Protein AF-A0A6G3PDC4-F1 (afdb_monomer_lite)

Secondary structure (DSSP, 8-state):
--HHHHHHHHHHHHHHHHHTTSS-SPPPS---EEEPPTT--SSEEE-GGG--

Sequence (52 aa):
MTPADLSRTVLHAVRRAVDEDALHAPVPPRVRVERTRPGGSGDYACAVALQL

Structure (mmCIF, N/CA/C/O backbone):
data_AF-A0A6G3PDC4-F1
#
_entry.id   AF-A0A6G3PDC4-F1
#
loop_
_atom_site.group_PDB
_atom_site.id
_atom_site.type_symbol
_atom_site.label_atom_id
_atom_site.label_alt_id
_atom_site.label_comp_id
_atom_site.label_asym_id
_atom_site.label_entity_id
_atom_site.label_seq_id
_atom_site.pdbx_PDB_ins_code
_atom_site.Cartn_x
_atom_site.Cartn_y
_atom_site.Cartn_z
_atom_site.occupancy
_atom_site.B_iso_or_equiv
_atom_site.auth_seq_id
_atom_site.auth_comp_id
_atom_site.auth_asym_id
_atom_site.auth_atom_id
_atom_site.pdbx_PDB_model_num
ATOM 1 N N . MET A 1 1 ? -0.477 9.607 -13.519 1.00 85.06 1 MET A N 1
ATOM 2 C CA . MET A 1 1 ? -0.470 8.928 -12.207 1.00 85.06 1 MET A CA 1
ATOM 3 C C . MET A 1 1 ? 0.966 8.841 -11.708 1.00 85.06 1 MET A C 1
ATOM 5 O O . MET A 1 1 ? 1.829 8.432 -12.478 1.00 85.06 1 MET A O 1
ATOM 9 N N . THR A 1 2 ? 1.245 9.259 -10.474 1.00 96.25 2 THR A N 1
ATOM 10 C CA . THR A 1 2 ? 2.590 9.200 -9.870 1.00 96.25 2 THR A CA 1
ATOM 11 C C . THR A 1 2 ? 2.674 8.119 -8.781 1.00 96.25 2 THR A C 1
ATOM 13 O O . THR A 1 2 ? 1.638 7.722 -8.241 1.00 96.25 2 THR A O 1
ATOM 16 N N . PRO A 1 3 ? 3.881 7.653 -8.396 1.00 97.12 3 PRO A N 1
ATOM 17 C CA . PRO A 1 3 ? 4.024 6.765 -7.239 1.00 97.12 3 PRO A CA 1
ATOM 18 C C . PRO A 1 3 ? 3.452 7.366 -5.942 1.00 97.12 3 PRO A C 1
ATOM 20 O O . PRO A 1 3 ? 2.932 6.642 -5.096 1.00 97.12 3 PRO A O 1
ATOM 23 N N . ALA A 1 4 ? 3.502 8.693 -5.784 1.00 97.62 4 ALA A N 1
ATOM 24 C CA . ALA A 1 4 ? 2.922 9.377 -4.631 1.00 97.62 4 ALA A CA 1
ATOM 25 C C . ALA A 1 4 ? 1.385 9.311 -4.629 1.00 97.62 4 ALA A C 1
ATOM 27 O O . ALA A 1 4 ? 0.789 9.079 -3.577 1.00 97.62 4 ALA A O 1
ATOM 28 N N . ASP A 1 5 ? 0.746 9.451 -5.796 1.00 97.62 5 ASP A N 1
ATOM 29 C CA . ASP A 1 5 ? -0.710 9.299 -5.926 1.00 97.62 5 ASP A CA 1
ATOM 30 C C . ASP A 1 5 ? -1.129 7.873 -5.570 1.00 97.62 5 ASP A C 1
ATOM 32 O O . ASP A 1 5 ? -1.994 7.675 -4.720 1.00 97.62 5 ASP A O 1
ATOM 36 N N . LEU A 1 6 ? -0.432 6.881 -6.134 1.00 97.88 6 LEU A N 1
ATOM 37 C CA . LEU A 1 6 ? -0.653 5.470 -5.818 1.00 97.88 6 LEU A CA 1
ATOM 38 C C . LEU A 1 6 ? -0.454 5.173 -4.332 1.00 97.88 6 LEU A C 1
ATOM 40 O O . LEU A 1 6 ? -1.250 4.449 -3.745 1.00 97.88 6 LEU A O 1
ATOM 44 N N . SER A 1 7 ? 0.565 5.757 -3.702 1.00 98.12 7 SER A N 1
ATOM 45 C CA . SER A 1 7 ? 0.812 5.585 -2.266 1.00 98.12 7 SER A CA 1
ATOM 46 C C . SER A 1 7 ? -0.382 6.044 -1.425 1.00 98.12 7 SER A C 1
ATOM 48 O O . SER A 1 7 ? -0.778 5.352 -0.488 1.00 98.12 7 SER A O 1
ATOM 50 N N . ARG A 1 8 ? -0.996 7.181 -1.780 1.00 97.94 8 ARG A N 1
ATOM 51 C CA . ARG A 1 8 ? -2.210 7.679 -1.112 1.00 97.94 8 ARG A CA 1
ATOM 52 C C . ARG A 1 8 ? -3.410 6.772 -1.374 1.00 97.94 8 ARG A C 1
ATOM 54 O O . ARG A 1 8 ? -4.129 6.452 -0.432 1.00 97.94 8 ARG A O 1
ATOM 61 N N . THR A 1 9 ? -3.603 6.335 -2.618 1.00 98.12 9 THR A N 1
ATOM 62 C CA . THR A 1 9 ? -4.704 5.438 -2.994 1.00 98.12 9 THR A CA 1
ATOM 63 C C . THR A 1 9 ? -4.619 4.099 -2.268 1.00 98.12 9 THR A C 1
ATOM 65 O O . THR A 1 9 ? -5.607 3.663 -1.685 1.00 98.12 9 THR A O 1
ATOM 68 N N . VAL A 1 10 ? -3.443 3.468 -2.240 1.00 97.88 10 VAL A N 1
ATOM 69 C CA . VAL A 1 10 ? -3.244 2.187 -1.549 1.00 97.88 10 VAL A CA 1
ATOM 70 C C . VAL A 1 10 ? -3.445 2.351 -0.045 1.00 97.88 10 VAL A C 1
ATOM 72 O O . VAL A 1 10 ? -4.144 1.544 0.556 1.00 97.88 10 VAL A O 1
ATOM 75 N N . LEU A 1 11 ? -2.908 3.412 0.570 1.00 97.94 11 LEU A N 1
ATOM 76 C CA . LEU A 1 11 ? -3.138 3.677 1.993 1.00 97.94 11 LEU A CA 1
ATOM 77 C C . LEU A 1 11 ? -4.630 3.845 2.313 1.00 97.94 11 LEU A C 1
ATOM 79 O O . LEU A 1 11 ? -5.097 3.338 3.330 1.00 97.94 11 LEU A O 1
ATOM 83 N N . HIS A 1 12 ? -5.379 4.542 1.457 1.00 98.31 12 HIS A N 1
ATOM 84 C CA . HIS A 1 12 ? -6.823 4.688 1.621 1.00 98.31 12 HIS A CA 1
ATOM 85 C C . HIS A 1 12 ? -7.558 3.346 1.485 1.00 98.31 12 HIS A C 1
ATOM 87 O O . HIS A 1 12 ? -8.416 3.045 2.309 1.00 98.31 12 HIS A O 1
ATOM 93 N N . ALA A 1 13 ? -7.187 2.520 0.504 1.00 98.31 13 ALA A N 1
ATOM 94 C CA . ALA A 1 13 ? -7.778 1.199 0.308 1.00 98.31 13 ALA A CA 1
ATOM 95 C C . ALA A 1 13 ? -7.492 0.248 1.482 1.00 98.31 13 ALA A C 1
ATOM 97 O O . ALA A 1 13 ? -8.402 -0.425 1.952 1.00 98.31 13 ALA A O 1
ATOM 98 N N . VAL A 1 14 ? -6.256 0.231 1.994 1.00 98.06 14 VAL A N 1
ATOM 99 C CA . VAL A 1 14 ? -5.883 -0.581 3.165 1.00 98.06 14 VAL A CA 1
ATOM 100 C C . VAL A 1 14 ? -6.654 -0.131 4.403 1.00 98.06 14 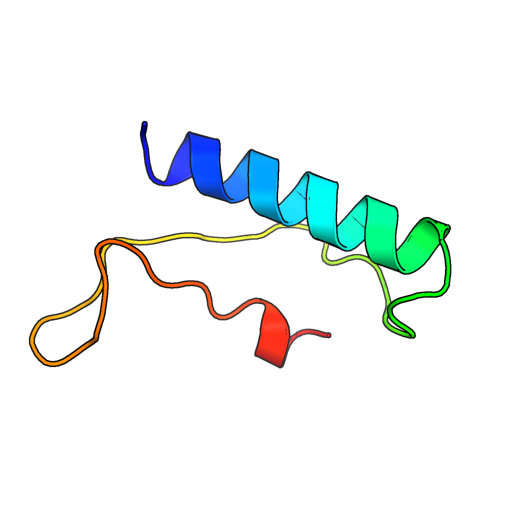VAL A C 1
ATOM 102 O O . VAL A 1 14 ? 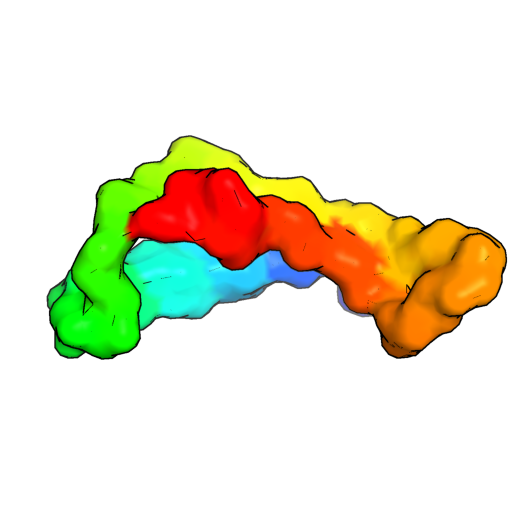-7.204 -0.971 5.100 1.00 98.06 14 VAL A O 1
ATOM 105 N N . ARG A 1 15 ? -6.745 1.184 4.655 1.00 97.81 15 ARG A N 1
ATOM 106 C CA . ARG A 1 15 ? -7.560 1.732 5.754 1.00 97.81 15 ARG A CA 1
ATOM 107 C C . ARG A 1 15 ? -8.994 1.245 5.686 1.00 97.81 15 ARG A C 1
ATOM 109 O O . ARG A 1 15 ? -9.478 0.666 6.644 1.00 97.81 15 ARG A O 1
ATOM 116 N N . ARG A 1 16 ? -9.618 1.408 4.520 1.00 98.31 16 ARG A N 1
ATOM 117 C CA . ARG A 1 16 ? -10.983 0.951 4.284 1.00 98.31 16 ARG A CA 1
ATOM 118 C C . ARG A 1 16 ? -11.133 -0.551 4.541 1.00 98.31 16 ARG A C 1
ATOM 120 O O . ARG A 1 16 ? -12.083 -0.945 5.194 1.00 98.31 16 ARG A O 1
ATOM 127 N N . ALA A 1 17 ? -10.201 -1.373 4.061 1.00 98.19 17 ALA A N 1
ATOM 128 C CA . ALA A 1 17 ? -10.254 -2.819 4.264 1.00 98.19 17 ALA A CA 1
ATOM 129 C C . ALA A 1 17 ? -10.145 -3.216 5.746 1.00 98.19 17 ALA A C 1
ATOM 131 O O . ALA A 1 17 ? -10.795 -4.169 6.159 1.00 98.19 17 ALA A O 1
ATOM 132 N N . VAL A 1 18 ? -9.356 -2.488 6.542 1.00 97.12 18 VAL A N 1
ATOM 133 C CA . VAL A 1 18 ? -9.297 -2.683 8.000 1.00 97.12 18 VAL A CA 1
ATOM 134 C C . VAL A 1 18 ? -10.595 -2.219 8.662 1.00 97.12 18 VAL A C 1
ATOM 136 O O . VAL A 1 18 ? -11.155 -2.945 9.474 1.00 97.12 18 VAL A O 1
ATOM 139 N N . ASP A 1 19 ? -11.102 -1.041 8.291 1.00 97.69 19 ASP A N 1
ATOM 140 C CA . ASP A 1 19 ? -12.349 -0.489 8.840 1.00 97.69 19 ASP A CA 1
ATOM 141 C C . ASP A 1 19 ? -13.566 -1.386 8.530 1.00 97.69 19 ASP A C 1
ATOM 143 O O . ASP A 1 19 ? -14.496 -1.475 9.329 1.00 97.69 19 ASP A O 1
ATOM 147 N N . GLU A 1 20 ? -13.558 -2.064 7.378 1.00 98.25 20 GLU A N 1
ATOM 148 C CA . GLU A 1 20 ? -14.580 -3.027 6.939 1.00 98.25 20 GLU A CA 1
ATOM 149 C C . GLU A 1 20 ? -14.330 -4.462 7.450 1.00 98.25 20 GLU A C 1
ATOM 151 O O . GLU A 1 20 ? -15.051 -5.376 7.055 1.00 98.25 20 GLU A O 1
ATOM 156 N N . ASP A 1 21 ? -13.320 -4.673 8.304 1.00 97.00 21 ASP A N 1
ATOM 157 C CA . ASP A 1 21 ? -12.895 -5.977 8.850 1.00 97.00 21 ASP A CA 1
ATOM 158 C C . ASP A 1 21 ? -12.514 -7.029 7.780 1.00 97.00 21 ASP A C 1
ATOM 160 O O . ASP A 1 21 ? -12.398 -8.221 8.050 1.00 97.00 21 ASP A O 1
ATOM 164 N N . ALA A 1 22 ? -12.260 -6.591 6.542 1.00 97.94 22 ALA A N 1
ATOM 165 C CA . ALA A 1 22 ? -11.764 -7.436 5.455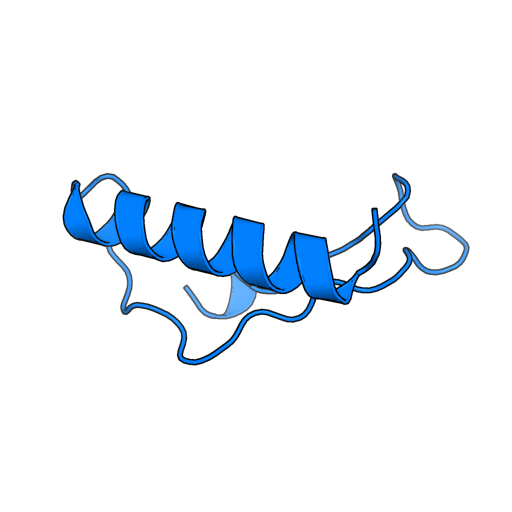 1.00 97.94 22 ALA A CA 1
ATOM 166 C C . ALA A 1 22 ? -10.265 -7.758 5.597 1.00 97.94 22 ALA A C 1
ATOM 168 O O . ALA A 1 22 ? -9.757 -8.682 4.955 1.00 97.94 22 ALA A O 1
ATOM 169 N N . LEU A 1 23 ? -9.544 -6.983 6.412 1.00 96.38 23 LEU A N 1
ATOM 170 C CA . LEU A 1 23 ? -8.138 -7.186 6.726 1.00 96.38 23 LEU A CA 1
ATOM 171 C C . LEU A 1 23 ? -7.907 -7.065 8.239 1.00 96.38 23 LEU A C 1
ATOM 173 O O . LEU A 1 23 ? -7.992 -5.975 8.800 1.00 96.38 23 LEU A O 1
ATOM 177 N N . HIS A 1 24 ? -7.532 -8.168 8.887 1.00 95.50 24 HIS A N 1
ATOM 178 C CA . HIS A 1 24 ? -7.240 -8.194 10.324 1.00 95.50 24 HIS A CA 1
ATOM 179 C C . HIS A 1 24 ? -5.783 -7.804 10.616 1.00 95.50 24 HIS A C 1
ATOM 181 O O . HIS A 1 24 ? -4.955 -8.641 10.973 1.00 95.50 24 HIS A O 1
ATOM 187 N N . ALA A 1 25 ? -5.466 -6.523 10.443 1.00 94.88 25 ALA A N 1
ATOM 188 C CA . ALA A 1 25 ? -4.147 -5.950 10.700 1.00 94.88 25 ALA A CA 1
ATOM 189 C C . ALA A 1 25 ? -4.283 -4.488 11.158 1.00 94.88 25 ALA A C 1
ATOM 191 O O . ALA A 1 25 ? -5.273 -3.832 10.824 1.00 94.88 25 ALA A O 1
ATOM 192 N N . PRO A 1 26 ? -3.311 -3.923 11.897 1.00 95.50 26 PRO A N 1
ATOM 193 C CA . PRO A 1 26 ? -3.321 -2.495 12.178 1.00 95.50 26 PRO A CA 1
ATOM 194 C C . PRO A 1 26 ? -3.159 -1.685 10.886 1.00 95.50 26 PRO A C 1
ATOM 196 O O . PRO A 1 26 ? -2.411 -2.048 9.978 1.00 95.50 26 PRO A O 1
ATOM 199 N N . VAL A 1 27 ? -3.810 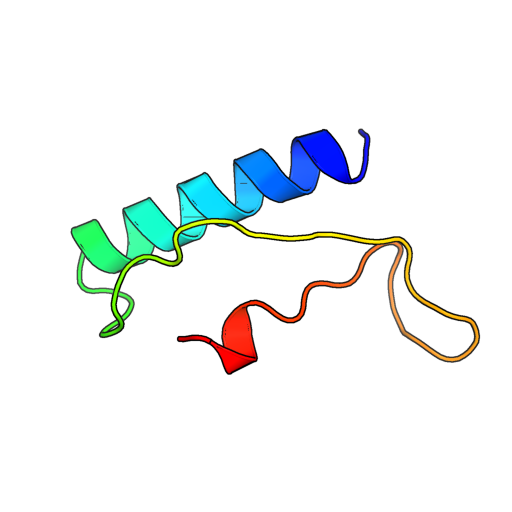-0.523 10.827 1.00 96.38 27 VAL A N 1
ATOM 200 C CA . VAL A 1 27 ? -3.622 0.416 9.718 1.00 96.38 27 VAL A CA 1
ATOM 201 C C . VAL A 1 27 ? -2.162 0.892 9.679 1.00 96.38 27 VAL A C 1
ATOM 203 O O . VAL A 1 27 ? -1.688 1.486 10.655 1.00 96.38 27 VAL A O 1
ATOM 206 N N . PRO A 1 28 ? -1.446 0.741 8.549 1.00 95.00 28 PRO A N 1
ATOM 207 C CA . PRO A 1 28 ? -0.083 1.229 8.443 1.00 95.00 28 PRO A CA 1
ATOM 208 C C . PRO A 1 28 ? -0.061 2.768 8.466 1.00 95.00 28 PRO A C 1
ATOM 210 O O . PRO A 1 28 ? -0.905 3.424 7.844 1.00 95.00 28 PRO A O 1
ATOM 213 N N . PRO A 1 29 ? 0.935 3.395 9.119 1.00 95.12 29 PRO A N 1
ATOM 214 C CA . PRO A 1 29 ? 1.017 4.855 9.206 1.00 95.12 29 PRO A CA 1
ATOM 215 C C . PRO A 1 29 ? 1.299 5.509 7.845 1.00 95.12 29 PRO A C 1
ATOM 217 O O . PRO A 1 29 ? 0.951 6.669 7.621 1.00 95.12 29 PRO A O 1
ATOM 220 N N . ARG A 1 30 ? 1.936 4.772 6.927 1.00 95.25 30 ARG A N 1
ATOM 221 C CA . ARG A 1 30 ? 2.248 5.204 5.562 1.00 95.25 30 ARG A CA 1
ATOM 222 C C . ARG A 1 30 ? 2.389 4.005 4.636 1.00 95.25 30 ARG A C 1
ATOM 224 O O . ARG A 1 30 ? 2.794 2.933 5.070 1.00 95.25 30 ARG A O 1
ATOM 231 N N . VAL A 1 31 ? 2.163 4.239 3.350 1.00 97.94 31 VAL A N 1
ATOM 232 C CA . VAL A 1 31 ? 2.453 3.292 2.272 1.00 97.94 31 VAL A CA 1
ATOM 233 C C . VAL A 1 31 ? 3.445 3.936 1.316 1.00 97.94 31 VAL A C 1
ATOM 235 O O . VAL A 1 31 ? 3.344 5.131 1.040 1.00 97.94 31 VAL A O 1
ATOM 238 N N . ARG A 1 32 ? 4.404 3.152 0.815 1.00 97.81 32 ARG A N 1
ATOM 239 C CA . ARG A 1 32 ? 5.315 3.579 -0.247 1.00 97.81 32 ARG A CA 1
ATOM 240 C C . ARG A 1 32 ? 5.100 2.714 -1.476 1.00 97.81 32 ARG A C 1
ATOM 242 O O . ARG A 1 32 ? 5.282 1.499 -1.427 1.00 97.81 32 ARG A O 1
ATOM 249 N N . VAL A 1 33 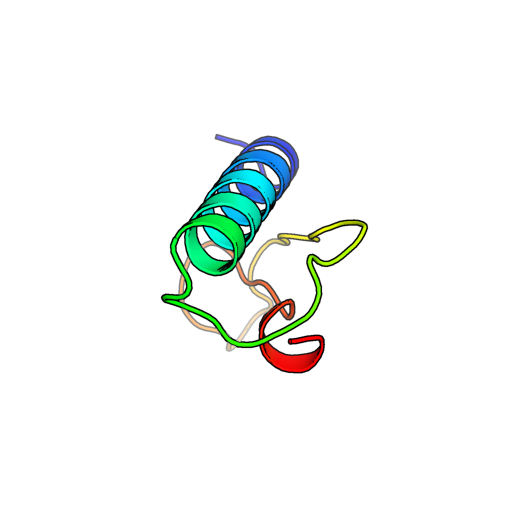? 4.719 3.366 -2.561 1.00 98.25 33 VAL A N 1
ATOM 250 C CA . VAL A 1 33 ? 4.703 2.793 -3.900 1.00 98.25 33 VAL A CA 1
ATOM 251 C C . VAL A 1 33 ? 5.892 3.361 -4.657 1.00 98.25 33 VAL A C 1
ATOM 253 O O . VAL A 1 33 ? 6.147 4.565 -4.622 1.00 98.25 33 VAL A O 1
ATOM 256 N N . GLU A 1 34 ? 6.628 2.489 -5.330 1.00 97.69 34 GLU A N 1
ATOM 257 C CA . GLU A 1 34 ? 7.806 2.842 -6.118 1.00 97.69 34 GLU A CA 1
ATOM 258 C C . GLU A 1 34 ? 7.684 2.256 -7.520 1.00 97.69 34 GLU A C 1
ATOM 260 O O . GLU A 1 34 ? 6.863 1.372 -7.763 1.00 97.69 34 GLU A O 1
ATOM 265 N N . ARG A 1 35 ? 8.507 2.740 -8.454 1.00 97.31 35 ARG A N 1
ATOM 266 C CA . ARG A 1 35 ? 8.671 2.052 -9.737 1.00 97.31 35 ARG A CA 1
ATOM 267 C C . ARG A 1 35 ? 9.252 0.667 -9.496 1.00 97.31 35 ARG A C 1
ATOM 269 O O . ARG A 1 35 ? 10.172 0.504 -8.691 1.00 97.31 35 ARG A O 1
ATOM 276 N N . THR A 1 36 ? 8.720 -0.310 -10.213 1.00 97.56 36 THR A N 1
ATOM 277 C CA . THR A 1 36 ? 9.246 -1.669 -10.171 1.00 97.56 36 THR A CA 1
ATOM 278 C C . THR A 1 36 ? 10.698 -1.680 -10.643 1.00 97.56 36 THR A C 1
ATOM 280 O O . THR A 1 36 ? 11.068 -0.997 -11.599 1.00 97.56 36 THR A O 1
ATOM 283 N N . ARG A 1 37 ? 11.546 -2.435 -9.941 1.00 94.62 37 ARG A N 1
ATOM 284 C CA . ARG A 1 37 ? 12.965 -2.580 -10.289 1.00 94.62 37 ARG A CA 1
ATOM 285 C C . ARG A 1 37 ? 13.136 -3.462 -11.533 1.00 94.62 37 ARG A C 1
ATOM 287 O O . ARG A 1 37 ? 12.261 -4.288 -11.798 1.00 94.62 37 ARG A O 1
ATOM 294 N N . PRO A 1 38 ? 14.267 -3.359 -12.258 1.00 95.69 38 PRO A N 1
ATOM 295 C CA . PRO A 1 38 ? 14.584 -4.298 -13.331 1.00 95.69 38 PRO A CA 1
ATOM 296 C C . PRO A 1 38 ? 14.453 -5.753 -12.859 1.00 95.69 38 PRO A C 1
ATOM 298 O O . PRO A 1 38 ? 14.945 -6.101 -11.787 1.00 95.69 38 PRO A O 1
ATOM 301 N N . GLY A 1 39 ? 13.758 -6.580 -13.643 1.00 95.25 39 GLY A N 1
ATOM 302 C CA . GLY A 1 39 ? 13.457 -7.975 -13.297 1.00 95.25 39 GLY A CA 1
ATOM 303 C C . GLY A 1 39 ? 12.204 -8.185 -12.435 1.00 95.25 39 GLY A C 1
ATOM 304 O O . GLY A 1 39 ? 11.826 -9.327 -12.196 1.00 95.25 39 GLY A O 1
ATOM 305 N N . GLY A 1 40 ? 11.540 -7.117 -11.981 1.00 93.81 40 GLY A N 1
ATOM 306 C CA . GLY A 1 40 ? 10.222 -7.196 -11.350 1.00 93.81 40 GLY A CA 1
ATOM 307 C C . GLY A 1 40 ? 9.073 -7.124 -12.363 1.00 93.81 40 GLY A C 1
ATOM 308 O O . GLY A 1 40 ? 9.282 -6.887 -13.550 1.00 93.81 40 GLY A O 1
ATOM 309 N N . SER A 1 41 ? 7.842 -7.315 -11.883 1.00 95.75 41 SER A N 1
ATOM 310 C CA . SER A 1 41 ? 6.626 -7.277 -12.710 1.00 95.75 41 SER A CA 1
ATOM 311 C C . SER A 1 41 ? 5.782 -6.025 -12.463 1.00 95.75 41 SER A C 1
ATOM 313 O O . SER A 1 41 ? 5.672 -5.558 -11.329 1.00 95.75 41 SER A O 1
ATOM 315 N N . GLY A 1 42 ? 5.148 -5.523 -13.527 1.00 96.25 42 GLY A N 1
ATOM 316 C CA . GLY A 1 42 ? 4.263 -4.357 -13.489 1.00 96.25 42 GLY A CA 1
ATOM 317 C C . GLY A 1 42 ? 4.993 -3.014 -13.397 1.00 96.25 42 GLY A C 1
ATOM 318 O O . GLY A 1 42 ? 6.211 -2.949 -13.247 1.00 96.25 42 GLY A O 1
ATOM 319 N N . ASP A 1 43 ? 4.228 -1.926 -13.467 1.00 96.69 43 ASP A N 1
ATOM 320 C CA . ASP A 1 43 ? 4.769 -0.559 -13.501 1.00 96.69 43 ASP A CA 1
ATOM 321 C C . ASP A 1 43 ? 5.218 -0.034 -12.132 1.00 96.69 43 ASP A C 1
ATOM 323 O O . ASP A 1 43 ? 6.073 0.861 -12.044 1.00 96.69 43 ASP A O 1
ATOM 327 N N . TYR A 1 44 ? 4.608 -0.563 -11.069 1.00 97.12 44 TYR A N 1
ATOM 328 C CA . TYR A 1 44 ? 4.813 -0.137 -9.694 1.00 97.12 44 TYR A CA 1
ATOM 329 C C . TYR A 1 44 ? 4.791 -1.319 -8.727 1.00 97.12 44 TYR A C 1
ATOM 331 O O . TYR A 1 44 ? 4.074 -2.295 -8.935 1.00 97.12 44 TYR A O 1
ATOM 339 N N . ALA A 1 45 ? 5.519 -1.174 -7.624 1.00 97.31 45 ALA A N 1
ATOM 340 C CA . ALA A 1 45 ? 5.590 -2.153 -6.550 1.00 97.31 45 ALA A CA 1
ATOM 341 C C . ALA A 1 45 ? 5.345 -1.496 -5.185 1.00 97.31 45 ALA A C 1
ATOM 343 O O . ALA A 1 45 ? 5.675 -0.326 -4.967 1.00 97.31 45 ALA A O 1
ATOM 344 N N . CYS A 1 46 ? 4.785 -2.271 -4.255 1.00 96.75 46 CYS A N 1
ATOM 345 C CA . CYS A 1 46 ? 4.540 -1.863 -2.878 1.00 96.75 46 CYS A CA 1
ATOM 346 C C . CYS A 1 46 ? 4.800 -3.030 -1.923 1.00 96.75 46 CYS A C 1
ATOM 348 O O . CYS A 1 46 ? 4.311 -4.132 -2.149 1.00 96.75 46 CYS A O 1
ATOM 350 N N . ALA A 1 47 ? 5.532 -2.776 -0.839 1.00 95.31 47 ALA A N 1
ATOM 351 C CA . ALA A 1 47 ? 5.852 -3.786 0.170 1.00 95.31 47 ALA A CA 1
ATOM 352 C C . ALA A 1 47 ? 4.913 -3.749 1.392 1.00 95.31 47 ALA A C 1
ATOM 354 O O . ALA A 1 47 ? 5.223 -4.366 2.406 1.00 95.31 47 ALA A O 1
ATOM 355 N N . VAL A 1 48 ? 3.787 -3.021 1.321 1.00 95.50 48 VAL A N 1
ATOM 356 C CA . VAL A 1 48 ? 2.877 -2.826 2.468 1.00 95.50 48 VAL A CA 1
ATOM 357 C C . VAL A 1 48 ? 2.385 -4.146 3.051 1.00 95.50 48 VAL A C 1
ATOM 359 O O . VAL A 1 48 ? 2.281 -4.253 4.261 1.00 95.50 48 VAL A O 1
ATOM 362 N N . ALA A 1 49 ? 2.176 -5.166 2.215 1.00 93.50 49 ALA A N 1
ATOM 363 C CA . ALA A 1 49 ? 1.728 -6.486 2.651 1.00 93.50 49 ALA A CA 1
ATOM 364 C C . ALA A 1 49 ? 2.676 -7.168 3.652 1.00 93.50 49 ALA A C 1
ATOM 366 O O . ALA A 1 49 ? 2.251 -8.061 4.364 1.00 93.50 49 ALA A O 1
ATOM 367 N N . LEU A 1 50 ? 3.944 -6.749 3.729 1.00 93.50 50 LEU A N 1
ATOM 368 C CA . LEU A 1 50 ? 4.903 -7.253 4.719 1.00 93.50 50 LEU A CA 1
ATOM 369 C C . LEU A 1 50 ? 4.784 -6.561 6.089 1.00 93.50 50 LEU A C 1
ATOM 371 O O . LEU A 1 50 ? 5.519 -6.900 7.010 1.00 93.50 50 LEU A O 1
ATOM 375 N N . GLN A 1 51 ? 3.942 -5.532 6.197 1.00 88.62 51 GLN A N 1
ATOM 376 C CA . GLN A 1 51 ? 3.735 -4.719 7.400 1.00 88.62 51 GLN A CA 1
ATOM 377 C C . GLN A 1 51 ? 2.329 -4.890 7.994 1.00 88.62 51 GLN A C 1
ATOM 379 O O . GLN A 1 51 ? 2.031 -4.243 8.998 1.00 88.62 51 GLN A O 1
ATOM 384 N N . LEU A 1 52 ? 1.482 -5.678 7.327 1.00 90.38 52 LEU A N 1
ATOM 385 C CA . LEU A 1 52 ? 0.119 -6.026 7.721 1.00 90.38 52 LEU A CA 1
ATOM 386 C C . LEU A 1 52 ? 0.164 -7.369 8.451 1.00 90.38 52 LEU A C 1
ATOM 388 O O . LEU A 1 52 ? -0.483 -7.463 9.513 1.00 90.38 52 LEU A O 1
#

Foldseek 3Di:
DDQVVVFVVVLVVQVVCVVVVVDPADRDPTWGKDADDPPDDDGIDTPVVVVD

Radius of gyration: 11.68 Å; chains: 1; bounding box: 29×18×26 Å

pLDDT: mean 96.25, std 2.49, range [85.06, 98.31]

=== Feature glossary ===
Legend for the data blocks above and below:

— What the protein is —

The amino-acid sequence is the protein's primary structure: the linear order of residues from the N-terminus to the C-terminus, written in one-letter code. Everything else here — the 3D coordinates, the secondary structure, the domain annotations — is ultimately a consequence of this string.

Functional annotations link the protein to curated databases. InterPro entries identify conserved domains and families by matching the sequence against member-database signatures (Pfam, PROSITE, CDD, …). Gene Ontology (GO) terms describe molecular function, biological process, and cellular component in a controlled vocabulary. CATH places the structure in a hierarchical fold classification (Class/Architecture/Topology/Homologous-superfamily). The organism is the source species.

— Where its atoms are —

Atomic coordinates in PDBx/mmCIF format — the same representation the Protein Data Bank distributes. Each line of the _atom_site loop places one backbone atom in Cartesian space (units: ångströms, origin: arbitrary).

The six renders are orthographic views along the three Cartesian axes in both directions. Representation (cartoon, sticks, or surface) and color scheme (sequence-rainbow or by-chain) vary across proteins so the training set covers all the common visualization conventions.

— Local backbone conformation —

Eight-state secondary structure (DSSP): H is the canonical α-helix, G the tighter 3₁₀-helix, I the wider π-helix; E/B are β-structure, T and S are turns and bends, and '-' is everything else. DSSP derives these from the pattern of main-chain N–H···O=C hydrogen bonds, not from the sequence.

Three-state secondary structure (P-SEA) collapses the eight DSSP classes into helix (a), strand (b), and coil (c). P-SEA assigns these from Cα geometry alone — distances and angles — without requiring backbone oxygens, so it works on any Cα trace.

φ (phi) and ψ (psi) are the two rotatable backbone dihedrals per residue: φ is the C(i-1)–N–Cα–C torsion, ψ is the N–Cα–C–N(i+1) torsion, both in degrees on (−180°, 180°]. α-helical residues cluster near (−60°, −45°); β-strand residues near (−120°, +130°). A Ramachandran plot is simply a scatter of (φ, ψ) for every residue.

— Global shape and packing —

The geometric summary reports three shape descriptors. Rg (radius of gyration) measures how spread out the Cα atoms are about their centre of mass; compact globular proteins have small Rg, elongated or unfolded ones large. Cα contacts (<8 Å, |i−j|>4) count long-range residue pairs in spatial proximity — high for tightly packed folds, near zero for rods or random coil. The bounding-box extents give the protein's footprint along x, y, z in Å.

SASA measures how much of the protein is reachable by solvent. It is computed by rolling a water-sized probe over the atomic surface and summing the exposed area (Å²). Per-residue SASA distinguishes core (buried, low SASA) from surface (exposed, high SASA) residues; total SASA is a whole-molecule size measure.

Plot images: a contact map (which residues are close in 3D, as an N×N binary image), a Ramachandran scatter (backbone torsion angles, revealing secondary-structure composition at a glance), and — for AlphaFold structures — a PAE heatmap (pairwise prediction confidence).

— Structural neighborhood —

A 3Di character summarizes, for each residue, the relative orientation of the Cα frame of its nearest spatial neighbor. Because it encodes fold topology rather than chemistry, 3Di alignments detect remote structural similarity that sequence alignment misses.

The Foldseek neighbor list gives the closest experimentally determined structures in the PDB, ranked by structural alignment. TM-score near 1 means near-identical fold; near 0.3 means only rough t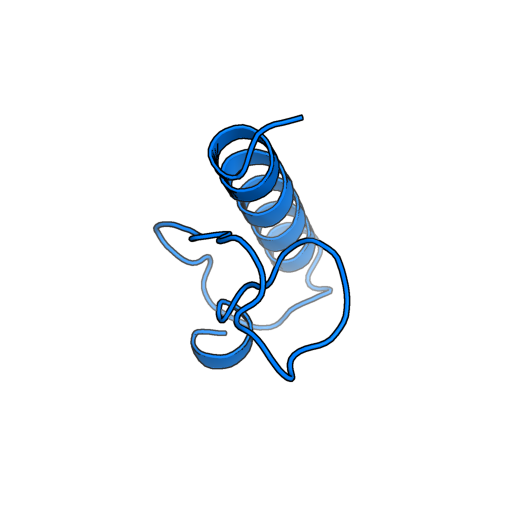opology match. This is how one finds what a novel AlphaFold prediction most resembles in the solved-structure universe.

— Confidence and disorder —

For AlphaFold models, the B-factor field carries pLDDT — the model's own estimate of local accuracy on a 0–100 scale. Regions with pLDDT<50 should be treated as essentially unmodeled; they often correspond to intrinsically disordered segments.

Crystallographic B-factors measure how much each atom's electron density is smeared out, in Å². They rise in mobile loops and surface residues and fall in the buried interior. In AlphaFold models this column is repurposed to hold pLDDT instead.

Predicted Aligned Error (PAE) is an AlphaFold confidence matrix: entry (i, j) is the expected error in the position of residue j, in ångströms, when the prediction is superimposed on the true structure at residue i. Low PAE within a block of residues means that block is internally rigid and well-predicted; high PAE between two blocks means their relative placement is uncertain even if each block individually is confident.